Protein AF-A0A3M2VSI5-F1 (afdb_monomer)

pLDDT: mean 83.48, std 11.85, range [54.25, 97.31]

Radius of gyration: 21.75 Å; Cα contacts (8 Å, |Δi|>4): 45; chains: 1; bounding box: 50×24×54 Å

Foldseek 3Di:
DQPVDDDDDPPGDDDDDDCPPPDDDDDDDLPCLLVLLCCVVDPFDDDPPTPDDDPPDRDDSVRSVVSDDPVSVVVSPDDDD

Solvent-accessible surface area (backbone atoms only — not comparable to full-atom values): 5654 Å² total; per-residue (Å²): 81,55,83,83,61,76,80,93,52,96,90,58,81,62,48,87,78,87,61,89,87,59,88,83,85,87,84,83,86,69,84,66,48,48,55,50,42,44,56,69,73,55,74,67,52,87,58,100,84,36,67,73,73,74,87,73,80,74,68,52,62,73,59,38,58,73,69,64,48,74,67,43,44,42,74,72,66,49,80,82,130

Organism: Pseudomonas syringae pv. maculicola (NCBI:txid59511)

Secondary structure (DSSP, 8-state):
--TTSS---TTS-------TT---------TTHHHHHHHHH--PPPSTT-------S---HHHHHHT--HHHHHHHTPPP-

Sequence (81 aa):
VPPQGGRKHPQQEFLQVDTRNILFICGGAFSGLEKVIQNRSTRGGIGFNAEVRSKEEGKKVGESLREVEPDDLVKFGLIPE

Structure (mmCIF, N/CA/C/O backbone):
data_AF-A0A3M2VSI5-F1
#
_entry.id   AF-A0A3M2VSI5-F1
#
loop_
_atom_site.group_PDB
_atom_site.id
_atom_site.type_symbol
_atom_site.label_atom_id
_atom_site.label_alt_id
_atom_site.label_comp_id
_atom_site.label_asym_id
_atom_site.label_entity_id
_atom_site.label_seq_id
_atom_site.pdbx_PDB_ins_code
_atom_site.Cartn_x
_atom_site.Cartn_y
_atom_site.Cartn_z
_atom_site.occupancy
_atom_site.B_iso_or_equiv
_atom_site.auth_seq_id
_atom_site.auth_comp_id
_atom_site.auth_asym_id
_atom_site.auth_atom_id
_atom_site.pdbx_PDB_model_num
ATOM 1 N N . VAL A 1 1 ? 16.659 1.003 -21.049 1.00 78.19 1 VAL A N 1
ATOM 2 C CA . VAL A 1 1 ? 17.650 0.382 -20.131 1.00 78.19 1 VAL A CA 1
ATOM 3 C C . VAL A 1 1 ? 19.055 0.588 -20.680 1.00 78.19 1 VAL A C 1
ATOM 5 O O . VAL A 1 1 ? 19.195 0.541 -21.899 1.00 78.19 1 VAL A O 1
ATOM 8 N N . PRO A 1 2 ? 20.067 0.875 -19.837 1.00 80.38 2 PRO A N 1
ATOM 9 C CA . PRO A 1 2 ? 21.454 1.000 -20.289 1.00 80.38 2 PRO A CA 1
ATOM 10 C C . PRO A 1 2 ? 21.950 -0.331 -20.892 1.00 80.38 2 PRO A C 1
ATOM 12 O O . PRO A 1 2 ? 21.816 -1.355 -20.222 1.00 80.38 2 PRO A O 1
ATOM 15 N N . PRO A 1 3 ? 22.507 -0.347 -22.118 1.00 76.88 3 PRO A N 1
ATOM 16 C CA . PRO A 1 3 ? 22.902 -1.576 -22.823 1.00 76.88 3 PRO A CA 1
ATOM 17 C C . PRO A 1 3 ? 23.974 -2.405 -22.105 1.00 76.88 3 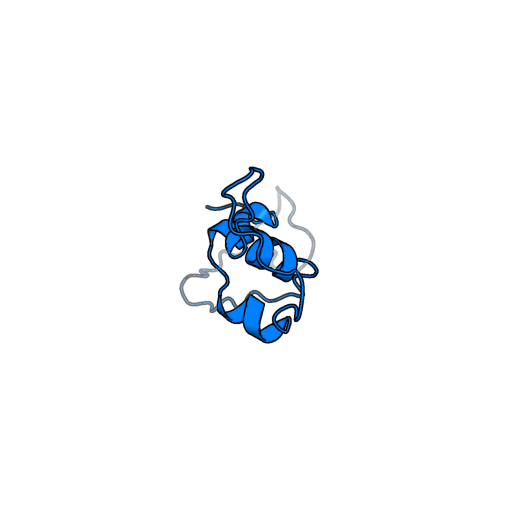PRO A C 1
ATOM 19 O O . PRO A 1 3 ? 23.970 -3.625 -22.204 1.00 76.88 3 PRO A O 1
ATOM 22 N N . GLN A 1 4 ? 24.887 -1.755 -21.381 1.00 74.81 4 GLN A N 1
ATOM 23 C CA . GLN A 1 4 ? 26.030 -2.401 -20.718 1.00 74.81 4 GLN A CA 1
ATOM 24 C C . GLN A 1 4 ? 25.892 -2.408 -19.185 1.00 74.81 4 GLN A C 1
ATOM 26 O O . GLN A 1 4 ? 26.865 -2.621 -18.465 1.00 74.81 4 GLN A O 1
ATOM 31 N N . GLY A 1 5 ? 24.685 -2.151 -18.667 1.00 70.69 5 GLY A N 1
ATOM 32 C CA . GLY A 1 5 ? 24.504 -1.809 -17.255 1.00 70.69 5 GLY A CA 1
ATOM 33 C C . GLY A 1 5 ? 25.094 -0.431 -16.918 1.00 70.69 5 GLY A C 1
ATOM 34 O O . GLY A 1 5 ? 25.614 0.271 -17.783 1.00 70.69 5 GLY A O 1
ATOM 35 N N . GLY A 1 6 ? 24.960 0.001 -15.663 1.00 75.44 6 GLY A N 1
ATOM 36 C CA . GLY A 1 6 ? 25.419 1.319 -15.201 1.00 75.44 6 GLY A CA 1
ATOM 37 C C . GLY A 1 6 ? 24.293 2.334 -14.965 1.00 75.44 6 GLY A C 1
ATOM 38 O O . GLY A 1 6 ? 23.107 2.036 -15.114 1.00 75.44 6 GLY A O 1
ATOM 39 N N . ARG A 1 7 ? 24.658 3.542 -14.516 1.00 79.44 7 ARG A N 1
ATOM 40 C CA . ARG A 1 7 ? 23.691 4.618 -14.231 1.00 79.44 7 ARG A CA 1
ATOM 41 C C . ARG A 1 7 ? 23.149 5.202 -15.535 1.00 79.44 7 ARG A C 1
ATOM 43 O O . ARG A 1 7 ? 23.880 5.324 -16.509 1.00 79.44 7 ARG A O 1
ATOM 50 N N . LYS A 1 8 ? 21.875 5.609 -15.539 1.00 75.56 8 LYS A N 1
ATOM 51 C CA . LYS A 1 8 ? 21.285 6.331 -16.676 1.00 75.56 8 LYS A CA 1
ATOM 52 C C . LYS A 1 8 ? 22.051 7.648 -16.884 1.00 75.56 8 LYS A C 1
ATOM 54 O O . LYS A 1 8 ? 22.032 8.491 -15.990 1.00 75.56 8 LYS A O 1
ATOM 59 N N .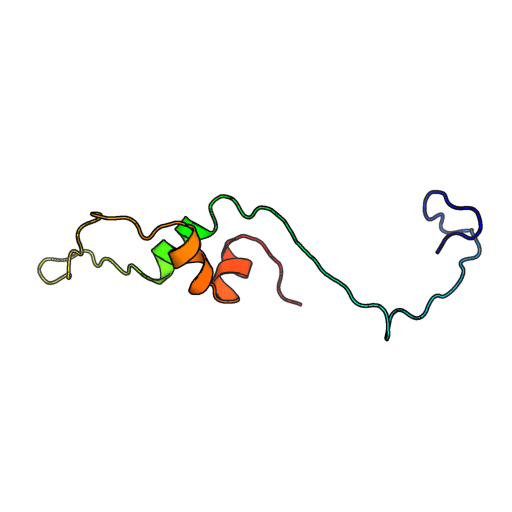 HIS A 1 9 ? 22.702 7.816 -18.037 1.00 80.50 9 HIS A N 1
ATOM 60 C CA . HIS A 1 9 ? 23.391 9.052 -18.424 1.00 80.50 9 HIS A CA 1
ATOM 61 C C . HIS A 1 9 ? 22.692 9.705 -19.633 1.00 80.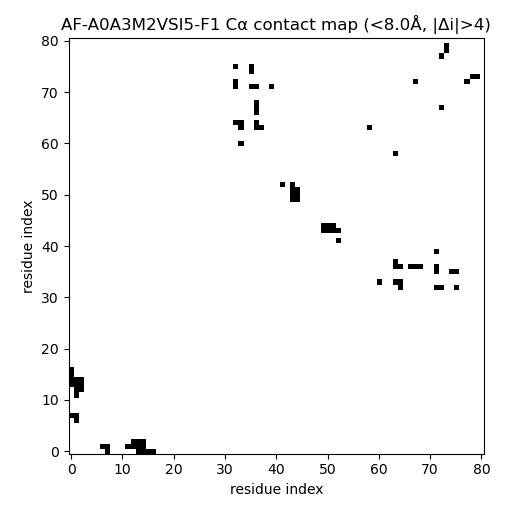50 9 HIS A C 1
ATOM 63 O O . HIS A 1 9 ? 22.385 8.990 -20.584 1.00 80.50 9 HIS A O 1
ATOM 69 N N . PRO A 1 10 ? 22.450 11.032 -19.650 1.00 77.81 10 PRO A N 1
ATOM 70 C CA . PRO A 1 10 ? 21.627 11.688 -20.679 1.00 77.81 10 PRO A CA 1
ATOM 71 C C . PRO A 1 10 ? 22.110 11.520 -22.127 1.00 77.81 10 PRO A C 1
ATOM 73 O O . PRO A 1 10 ? 21.301 11.539 -23.044 1.00 77.81 10 PRO A O 1
ATOM 76 N N . GLN A 1 11 ?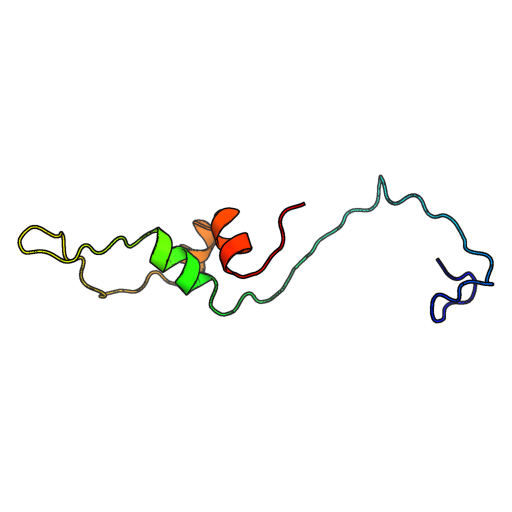 23.420 11.376 -22.333 1.00 77.75 11 GLN A N 1
ATOM 77 C CA . GLN A 1 11 ? 24.045 11.288 -23.663 1.00 77.75 11 GLN A CA 1
ATOM 78 C C . GLN A 1 11 ? 24.180 9.847 -24.190 1.00 77.75 11 GLN A C 1
ATOM 80 O O . GLN A 1 11 ? 24.766 9.637 -25.246 1.00 77.75 11 GLN A O 1
ATOM 85 N N . GLN A 1 12 ? 23.709 8.848 -23.441 1.00 74.56 12 GLN A N 1
ATOM 86 C CA . GLN A 1 12 ? 23.871 7.439 -23.790 1.00 74.56 12 GLN A CA 1
ATOM 87 C C . GLN A 1 12 ? 22.662 6.924 -24.580 1.00 74.56 12 GLN A C 1
ATOM 89 O O . GLN A 1 12 ? 21.519 7.209 -24.229 1.00 74.56 12 GLN A O 1
ATOM 94 N N . GLU A 1 13 ? 22.905 6.110 -25.608 1.00 73.06 13 GLU A N 1
ATOM 95 C CA . GLU A 1 13 ? 21.838 5.377 -26.290 1.00 73.06 13 GLU A CA 1
ATOM 96 C C . GLU A 1 13 ? 21.200 4.338 -25.352 1.00 73.06 13 GLU A C 1
ATOM 98 O O . GLU A 1 13 ? 21.883 3.590 -24.643 1.00 73.06 13 GLU A O 1
ATOM 103 N N . PHE A 1 14 ? 19.867 4.288 -25.337 1.00 80.06 14 PHE A N 1
ATOM 104 C CA . PHE A 1 14 ? 19.097 3.397 -24.472 1.00 80.06 14 PHE A CA 1
ATOM 105 C C . PHE A 1 14 ? 18.373 2.334 -25.290 1.00 80.06 14 PHE A C 1
ATOM 107 O O . PHE A 1 14 ? 17.730 2.650 -26.288 1.00 80.06 14 PHE A O 1
ATOM 114 N N . LEU A 1 15 ? 18.355 1.092 -24.796 1.00 84.44 15 LEU A N 1
ATOM 115 C CA . LEU A 1 15 ? 17.393 0.114 -25.296 1.00 84.44 15 LEU A CA 1
ATOM 116 C C . LEU A 1 15 ? 15.994 0.447 -24.789 1.00 84.44 15 LEU A C 1
ATOM 118 O O . LEU A 1 15 ? 15.788 0.642 -23.583 1.00 84.44 15 LEU A O 1
ATOM 122 N N . GLN A 1 16 ? 15.035 0.453 -25.706 1.00 86.81 16 GLN A N 1
ATOM 123 C CA . GLN A 1 16 ? 13.622 0.481 -25.366 1.00 86.81 16 GLN A CA 1
ATOM 124 C C . GLN A 1 16 ? 13.171 -0.927 -24.983 1.00 86.81 16 GLN A C 1
ATOM 126 O O . GLN A 1 16 ? 13.501 -1.901 -25.654 1.00 86.81 16 GLN A O 1
ATOM 131 N N . VAL A 1 17 ? 12.443 -1.024 -23.876 1.00 89.50 17 VAL A N 1
ATOM 132 C CA . VAL A 1 17 ? 11.839 -2.273 -23.415 1.00 89.50 17 VAL A CA 1
ATOM 133 C C . VAL A 1 17 ? 10.379 -1.986 -23.152 1.00 89.50 17 VAL A C 1
ATOM 135 O O . VAL A 1 17 ? 10.048 -1.056 -22.419 1.00 89.50 17 VAL A O 1
ATOM 138 N N . ASP A 1 18 ? 9.528 -2.789 -23.769 1.00 93.06 18 ASP A N 1
ATOM 139 C CA . ASP A 1 18 ? 8.099 -2.758 -23.540 1.00 93.06 18 ASP A CA 1
ATOM 140 C C . ASP A 1 18 ? 7.762 -3.542 -22.269 1.00 93.06 18 ASP A C 1
ATOM 142 O O . ASP A 1 18 ? 8.010 -4.745 -22.176 1.00 93.06 18 ASP A O 1
ATOM 146 N N . THR A 1 19 ? 7.211 -2.850 -21.275 1.00 95.38 19 THR A N 1
ATOM 147 C CA . THR A 1 19 ? 6.861 -3.433 -19.978 1.00 95.38 19 THR A CA 1
ATOM 148 C C . THR A 1 19 ? 5.406 -3.897 -19.900 1.00 95.38 19 THR A C 1
ATOM 150 O O . THR A 1 19 ? 5.004 -4.368 -18.841 1.00 95.38 19 THR A O 1
ATOM 153 N N . ARG A 1 20 ? 4.610 -3.804 -20.982 1.00 97.12 20 ARG A N 1
ATOM 154 C CA . ARG A 1 20 ? 3.164 -4.121 -20.969 1.00 97.12 20 ARG A CA 1
ATOM 155 C C . ARG A 1 20 ? 2.834 -5.522 -20.446 1.00 97.12 20 ARG A C 1
ATOM 157 O O . A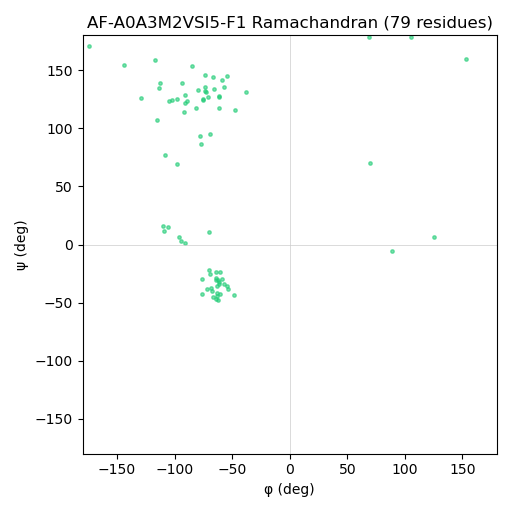RG A 1 20 ? 1.829 -5.685 -19.768 1.00 97.12 20 ARG A O 1
ATOM 164 N N . ASN A 1 21 ? 3.679 -6.511 -20.742 1.00 97.12 21 ASN A N 1
ATOM 165 C CA . ASN A 1 21 ? 3.474 -7.913 -20.351 1.00 97.12 21 ASN A CA 1
ATOM 166 C C . ASN A 1 21 ? 4.396 -8.364 -19.206 1.00 97.12 21 ASN A C 1
ATOM 168 O O . ASN A 1 21 ? 4.569 -9.561 -18.982 1.00 97.12 21 ASN A O 1
ATOM 172 N N . ILE A 1 22 ? 5.023 -7.421 -18.502 1.00 97.31 22 ILE A N 1
ATOM 173 C CA . ILE A 1 22 ? 5.844 -7.719 -17.329 1.00 97.31 22 ILE A CA 1
ATOM 174 C C . ILE A 1 22 ? 4.946 -7.642 -16.094 1.00 97.31 22 ILE A C 1
ATOM 176 O O . ILE A 1 22 ? 4.335 -6.611 -15.827 1.00 97.31 22 ILE A O 1
ATOM 180 N N . LEU A 1 23 ? 4.865 -8.735 -15.334 1.00 97.31 23 LEU A N 1
ATOM 181 C CA . LEU A 1 23 ? 4.165 -8.764 -14.052 1.00 97.31 23 LEU A CA 1
ATOM 182 C C . LEU A 1 23 ? 5.003 -8.052 -12.985 1.00 97.31 23 LEU A C 1
ATOM 184 O O . LEU A 1 23 ? 6.146 -8.433 -12.733 1.00 97.31 23 LEU A O 1
ATOM 188 N N . PHE A 1 24 ? 4.407 -7.067 -12.317 1.00 97.31 24 PHE A N 1
ATOM 189 C CA . PHE A 1 24 ? 5.014 -6.377 -11.183 1.00 97.31 24 PHE A CA 1
ATOM 190 C C . PHE A 1 24 ? 4.362 -6.842 -9.880 1.00 97.31 24 PHE A C 1
ATOM 192 O O . PHE A 1 24 ? 3.151 -6.728 -9.710 1.00 97.31 24 PHE A O 1
ATOM 199 N N . ILE A 1 25 ? 5.174 -7.352 -8.952 1.00 97.12 25 ILE A N 1
ATOM 200 C CA . ILE A 1 25 ? 4.759 -7.657 -7.579 1.00 97.12 25 ILE A CA 1
ATOM 201 C C . ILE A 1 25 ? 5.548 -6.733 -6.658 1.00 97.12 25 ILE A C 1
ATOM 203 O O . ILE A 1 25 ? 6.752 -6.907 -6.468 1.00 97.12 25 ILE A O 1
ATOM 207 N N . CYS A 1 26 ? 4.863 -5.741 -6.100 1.00 93.75 26 CYS A N 1
ATOM 208 C CA . CYS A 1 26 ? 5.431 -4.809 -5.134 1.00 93.75 26 CYS A CA 1
ATOM 209 C C . CYS A 1 26 ? 5.056 -5.271 -3.722 1.00 93.75 26 CYS A C 1
ATOM 211 O O . CYS A 1 26 ? 3.879 -5.460 -3.424 1.00 93.75 26 CYS A O 1
ATOM 213 N N . GLY A 1 27 ? 6.047 -5.458 -2.850 1.00 94.25 27 GLY A N 1
ATOM 214 C CA . GLY A 1 27 ? 5.840 -5.906 -1.474 1.00 94.25 27 GLY A CA 1
ATOM 215 C C . GLY A 1 27 ? 6.820 -5.248 -0.509 1.00 94.25 27 GLY A C 1
ATOM 216 O O . GLY A 1 27 ? 7.906 -4.827 -0.903 1.00 94.25 27 GLY A O 1
ATOM 217 N N . GLY A 1 28 ? 6.431 -5.156 0.760 1.00 94.56 28 GLY A N 1
ATOM 218 C CA . GLY A 1 28 ? 7.224 -4.535 1.816 1.00 94.56 28 GLY A CA 1
ATOM 219 C C . GLY A 1 28 ? 6.580 -4.704 3.191 1.00 94.56 28 GLY A C 1
ATOM 220 O O . GLY A 1 28 ? 5.444 -5.164 3.304 1.00 94.56 28 GLY A O 1
ATOM 221 N N . ALA A 1 29 ? 7.315 -4.342 4.242 1.00 94.19 29 ALA A N 1
ATOM 222 C CA . ALA A 1 29 ? 6.795 -4.309 5.604 1.00 94.19 29 ALA A CA 1
ATOM 223 C C . ALA A 1 29 ? 6.249 -2.907 5.922 1.00 94.19 29 ALA A C 1
ATOM 225 O O . ALA A 1 29 ? 7.009 -1.944 6.008 1.00 94.19 29 ALA A O 1
ATOM 226 N N . PHE A 1 30 ? 4.936 -2.802 6.121 1.00 93.69 30 PHE A N 1
ATOM 227 C CA . PHE A 1 30 ? 4.237 -1.541 6.389 1.00 93.69 30 PHE A CA 1
ATOM 228 C C . PHE A 1 30 ? 4.006 -1.356 7.895 1.00 93.69 30 PHE A C 1
ATOM 230 O O . PHE A 1 30 ? 2.888 -1.470 8.391 1.00 93.69 30 PHE A O 1
ATOM 237 N N . SER A 1 31 ? 5.088 -1.129 8.643 1.00 92.81 31 SER A N 1
ATOM 238 C CA . SER A 1 31 ? 5.019 -0.946 10.100 1.00 92.81 31 SER A CA 1
ATOM 239 C C . SER A 1 31 ? 4.163 0.268 10.470 1.00 92.81 31 SER A C 1
ATOM 241 O O . SER A 1 31 ? 4.420 1.370 9.989 1.00 92.81 31 SER A O 1
ATOM 243 N N . GLY A 1 32 ? 3.164 0.087 11.335 1.00 91.06 32 GLY A N 1
ATOM 244 C CA . GLY A 1 32 ? 2.269 1.160 11.763 1.00 91.06 32 GLY A CA 1
ATOM 245 C C . GLY A 1 32 ? 1.036 1.344 10.877 1.00 91.06 32 GLY A C 1
ATOM 246 O O . GLY A 1 32 ? 0.157 2.125 11.246 1.00 91.06 32 GLY A O 1
ATOM 247 N N . LEU A 1 33 ? 0.919 0.618 9.758 1.00 94.50 33 LEU A N 1
ATOM 248 C CA . LEU A 1 33 ? -0.284 0.631 8.919 1.00 94.50 33 LEU A CA 1
ATOM 249 C C . LEU A 1 33 ? -1.513 0.139 9.696 1.00 94.50 33 LEU A C 1
ATOM 251 O O . LEU A 1 33 ? -2.604 0.683 9.542 1.00 94.50 33 LEU A O 1
ATOM 255 N N . GLU A 1 34 ? -1.333 -0.815 10.611 1.00 90.62 34 GLU A N 1
ATOM 256 C CA . GLU A 1 34 ? -2.391 -1.300 11.494 1.00 90.62 34 GLU A CA 1
ATOM 257 C C . GLU A 1 34 ? -3.016 -0.178 12.333 1.00 90.62 34 GLU A C 1
ATOM 259 O O . GLU A 1 34 ? -4.226 -0.178 12.548 1.00 90.62 34 GLU A O 1
ATOM 264 N N . LYS A 1 35 ? -2.229 0.828 12.739 1.00 89.56 35 LYS A N 1
ATOM 265 C CA . LYS A 1 35 ? -2.728 1.984 13.499 1.00 89.56 35 LYS A CA 1
ATOM 266 C C . LYS A 1 35 ? -3.568 2.906 12.624 1.00 89.56 35 LYS A C 1
ATOM 268 O O . LYS A 1 35 ? -4.576 3.430 13.088 1.00 89.56 35 LYS A O 1
ATOM 273 N N . VAL A 1 36 ? -3.173 3.095 11.363 1.00 92.62 36 VAL A N 1
ATOM 274 C CA . VAL A 1 36 ? -3.937 3.898 10.394 1.00 92.62 36 VAL A CA 1
ATOM 275 C C . VAL A 1 36 ? -5.311 3.264 10.160 1.00 92.62 36 VAL A C 1
ATOM 277 O O . VAL A 1 36 ? -6.331 3.942 10.301 1.00 92.62 36 VAL A O 1
ATOM 280 N N . ILE A 1 37 ? -5.338 1.948 9.926 1.00 91.44 37 ILE A N 1
ATOM 281 C CA . ILE A 1 37 ? -6.570 1.171 9.726 1.00 91.44 37 ILE A CA 1
ATOM 282 C C . ILE A 1 37 ? -7.451 1.196 10.986 1.00 91.44 37 ILE A C 1
ATOM 284 O O . ILE A 1 37 ? -8.665 1.415 10.911 1.00 91.44 37 ILE A O 1
ATOM 288 N N . GLN A 1 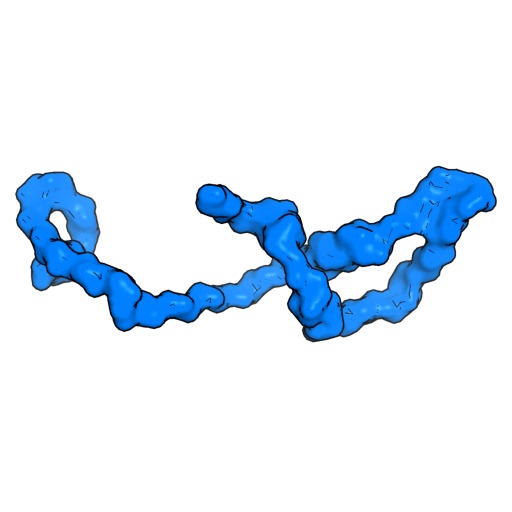38 ? -6.854 1.014 12.168 1.00 87.69 38 GLN A N 1
ATOM 289 C CA . GLN A 1 38 ? -7.576 1.076 13.440 1.00 87.69 38 GLN A CA 1
ATOM 290 C C . GLN A 1 38 ? -8.175 2.462 13.689 1.00 87.69 38 GLN A C 1
ATOM 292 O O . GLN A 1 38 ? -9.327 2.548 14.102 1.00 87.69 38 GLN A O 1
ATOM 297 N N . ASN A 1 39 ? -7.457 3.545 13.390 1.00 86.81 39 ASN A N 1
ATOM 298 C CA . ASN A 1 39 ? -7.976 4.905 13.548 1.00 86.81 39 ASN A CA 1
ATOM 299 C C . ASN A 1 39 ? -9.182 5.180 12.636 1.00 86.81 39 ASN A C 1
ATOM 301 O O . ASN A 1 39 ? -10.109 5.879 13.039 1.00 86.81 39 ASN A O 1
ATOM 305 N N . ARG A 1 40 ? -9.201 4.618 11.419 1.00 87.56 40 ARG A N 1
ATOM 306 C CA . ARG A 1 40 ? -10.369 4.687 10.525 1.00 87.56 40 ARG A CA 1
ATOM 307 C C . ARG A 1 40 ? -11.559 3.908 11.091 1.00 87.56 40 ARG A C 1
ATOM 309 O O . ARG A 1 40 ? -12.679 4.420 11.083 1.00 87.56 40 ARG A O 1
ATOM 316 N N . SER A 1 41 ? -11.301 2.698 11.585 1.00 79.44 41 SER A N 1
ATOM 317 C CA . SER A 1 41 ? -12.324 1.752 12.058 1.00 79.44 41 SER A CA 1
ATOM 318 C C . SER A 1 41 ? -12.905 2.118 13.428 1.00 79.44 41 SER A C 1
ATOM 320 O O . SER A 1 41 ? -14.064 1.829 13.720 1.00 79.44 41 SER A O 1
ATOM 322 N N . THR A 1 42 ? -12.112 2.773 14.275 1.00 71.62 42 THR A N 1
ATOM 323 C CA . THR A 1 42 ? -12.458 3.091 15.664 1.00 71.62 42 THR A CA 1
ATOM 324 C C . THR A 1 42 ? -12.719 4.588 15.786 1.00 71.62 42 THR A C 1
ATOM 326 O O . THR A 1 42 ? -11.888 5.359 16.262 1.00 71.62 42 THR A O 1
ATOM 329 N N . ARG A 1 43 ? -13.896 5.027 15.333 1.00 63.03 43 ARG A N 1
ATOM 330 C CA . ARG A 1 43 ? -14.358 6.403 15.560 1.00 63.03 43 ARG A CA 1
ATOM 331 C C . ARG A 1 43 ? -14.864 6.545 16.996 1.00 63.03 43 ARG A C 1
ATOM 333 O O . ARG A 1 43 ? -16.047 6.369 17.259 1.00 63.03 43 ARG A O 1
ATOM 340 N N . GLY A 1 44 ? -13.962 6.845 17.925 1.00 64.62 44 GLY A N 1
ATOM 341 C CA . GLY A 1 44 ? -14.335 7.299 19.264 1.00 64.62 44 GLY A CA 1
ATOM 342 C C . GLY A 1 44 ? -14.812 8.751 19.207 1.00 64.62 44 GLY A C 1
ATOM 343 O O . GLY A 1 44 ? -14.094 9.616 18.708 1.00 64.62 44 GLY A O 1
ATOM 344 N N . GLY A 1 45 ? -16.025 9.021 19.685 1.00 64.88 45 GLY A N 1
ATOM 345 C CA . GLY A 1 45 ? -16.511 10.388 19.877 1.00 64.88 45 GLY A CA 1
ATOM 346 C C . GLY A 1 45 ? -16.068 10.952 21.229 1.00 64.88 45 GLY A C 1
ATOM 347 O O . GLY A 1 45 ? -15.869 10.205 22.184 1.00 64.88 45 GLY A O 1
ATOM 348 N N . ILE A 1 46 ? -15.947 12.275 21.329 1.00 71.00 46 ILE A N 1
ATOM 349 C CA . ILE A 1 46 ? -15.828 12.982 22.612 1.00 71.00 46 ILE A CA 1
ATOM 350 C C . ILE A 1 46 ? -17.198 13.604 22.908 1.00 71.00 46 ILE A C 1
ATOM 352 O O . ILE A 1 46 ? -17.723 14.344 22.080 1.00 71.00 46 ILE A O 1
ATOM 356 N N . GLY A 1 47 ? -17.792 13.299 24.065 1.00 71.88 47 GLY A N 1
ATOM 357 C CA . GLY A 1 47 ? -19.078 13.862 24.491 1.00 71.88 47 GLY A CA 1
ATOM 358 C C . GLY A 1 47 ? -19.849 12.948 25.444 1.00 71.88 47 GLY A C 1
ATOM 359 O O . GLY A 1 47 ? -19.611 11.747 25.483 1.00 71.88 47 GLY A O 1
ATOM 360 N N . PHE A 1 48 ? -20.799 13.510 26.198 1.00 73.38 48 PHE A N 1
ATOM 361 C CA . PHE A 1 48 ? -21.587 12.777 27.207 1.00 73.38 48 PHE A CA 1
ATOM 362 C C . PHE A 1 48 ? -22.418 11.608 26.641 1.00 73.38 48 PHE A C 1
ATOM 364 O O . PHE A 1 48 ? -22.716 10.676 27.376 1.00 73.38 48 PHE A O 1
ATOM 371 N N . ASN A 1 49 ? -22.747 11.638 25.343 1.00 75.19 49 ASN A N 1
ATOM 372 C CA . ASN A 1 49 ? -23.443 10.562 24.620 1.00 75.19 49 ASN A CA 1
ATOM 373 C C . ASN A 1 49 ? -22.532 9.818 23.625 1.00 75.19 49 ASN A C 1
ATOM 375 O O . ASN A 1 49 ? -23.027 9.106 22.754 1.00 75.19 49 ASN A O 1
ATOM 379 N N . ALA A 1 50 ? -21.214 10.026 23.677 1.00 74.88 50 ALA A N 1
ATOM 380 C CA . ALA A 1 50 ? -20.312 9.331 22.773 1.00 74.88 50 ALA A CA 1
ATOM 381 C C . ALA A 1 50 ? -20.180 7.860 23.180 1.00 74.88 50 ALA A C 1
ATOM 383 O O . ALA A 1 50 ? -19.941 7.542 24.345 1.00 74.88 50 ALA A O 1
ATOM 384 N N . GLU A 1 51 ? -20.304 6.963 22.204 1.00 67.19 51 GLU A N 1
ATOM 385 C CA . GLU A 1 51 ? -20.042 5.541 22.395 1.00 67.19 51 GLU A CA 1
ATOM 386 C C . GLU A 1 51 ? -18.531 5.352 22.617 1.00 67.19 51 GLU A C 1
ATOM 388 O O . GLU A 1 51 ? -17.731 5.320 21.677 1.00 67.19 51 GLU A O 1
ATOM 393 N N . VAL A 1 52 ? -18.116 5.299 23.884 1.00 66.62 52 VAL A N 1
ATOM 394 C CA . VAL A 1 52 ? -16.728 5.017 24.259 1.00 66.62 52 VAL A CA 1
ATOM 395 C C . VAL A 1 52 ? -16.510 3.516 24.130 1.00 66.62 52 VAL A C 1
ATOM 397 O O . VAL A 1 52 ? -16.790 2.749 25.049 1.00 66.62 52 VAL A O 1
ATOM 400 N N . ARG A 1 53 ? -16.017 3.081 22.971 1.00 64.12 53 ARG A N 1
ATOM 401 C CA . ARG A 1 53 ? -15.540 1.704 22.808 1.00 64.12 53 ARG A CA 1
ATOM 402 C C . ARG A 1 53 ? -14.239 1.538 23.590 1.00 64.12 53 ARG A C 1
ATOM 404 O O . ARG A 1 53 ? -13.320 2.348 23.440 1.00 64.12 53 ARG A O 1
ATOM 411 N N . SER A 1 54 ? -14.179 0.525 24.458 1.00 61.88 54 SER A N 1
ATOM 412 C CA . SER A 1 54 ? -12.969 0.203 25.214 1.00 61.88 54 SER A CA 1
ATOM 413 C C . SER A 1 54 ? -11.824 -0.088 24.241 1.00 61.88 54 SER A C 1
ATOM 415 O O . SER A 1 54 ? -12.010 -0.695 23.189 1.00 61.88 54 SER A O 1
ATOM 417 N N . LYS A 1 55 ? -10.613 0.355 24.592 1.00 59.88 55 LYS A N 1
ATOM 418 C CA . LYS A 1 55 ? -9.377 0.042 23.851 1.00 59.88 55 LYS A CA 1
ATOM 419 C C . LYS A 1 55 ? -8.959 -1.432 23.997 1.00 59.88 55 LYS A C 1
ATOM 421 O O . LYS A 1 55 ? -7.822 -1.771 23.674 1.00 59.88 55 LYS A O 1
ATOM 426 N N . GLU A 1 56 ? -9.817 -2.278 24.558 1.00 57.94 56 GLU A N 1
ATOM 427 C CA . GLU A 1 56 ? -9.443 -3.613 25.001 1.00 57.94 56 GLU A CA 1
ATOM 428 C C . GLU A 1 56 ? -9.648 -4.643 23.892 1.00 57.94 56 GLU A C 1
ATOM 430 O O . GLU A 1 56 ? -10.695 -4.709 23.256 1.00 57.94 56 GLU A O 1
ATOM 435 N N . GLU A 1 57 ? -8.568 -5.400 23.688 1.00 54.25 57 GLU A N 1
ATOM 436 C CA . GLU A 1 57 ? -8.302 -6.382 22.636 1.00 54.25 57 GLU A CA 1
ATOM 437 C C . GLU A 1 57 ? -8.095 -5.780 21.242 1.00 54.25 57 GLU A C 1
ATOM 439 O O . GLU A 1 57 ? -8.888 -5.932 20.315 1.00 54.25 57 GLU A O 1
ATOM 444 N N . GLY A 1 58 ? -6.955 -5.096 21.085 1.00 60.62 58 GLY A N 1
ATOM 445 C CA . GLY A 1 58 ? -6.454 -4.684 19.779 1.00 60.62 58 GLY A CA 1
ATOM 446 C C . GLY A 1 58 ? -6.496 -5.857 18.803 1.00 60.62 58 GLY A C 1
ATOM 447 O O . GLY A 1 58 ? -5.805 -6.857 19.013 1.00 60.62 58 GLY A O 1
ATOM 448 N N . LYS A 1 59 ? -7.314 -5.719 17.749 1.00 65.00 59 LYS A N 1
ATOM 449 C CA . LYS A 1 59 ? -7.332 -6.623 16.592 1.00 65.00 59 LYS A CA 1
ATOM 450 C C . LYS A 1 59 ? -5.900 -7.032 16.278 1.00 65.00 59 LYS A C 1
ATOM 452 O O . LYS A 1 59 ? -5.011 -6.173 16.201 1.00 65.00 59 LYS A O 1
ATOM 457 N N . LYS A 1 60 ? -5.664 -8.336 16.112 1.00 78.12 60 LYS A N 1
ATOM 458 C CA . LYS A 1 60 ? -4.328 -8.818 15.741 1.00 78.12 60 LYS A CA 1
ATOM 459 C C . LYS A 1 60 ? -3.905 -8.087 14.471 1.00 78.12 60 LYS A C 1
ATOM 461 O O . LYS A 1 60 ? -4.737 -7.851 13.599 1.00 78.12 60 LYS A O 1
ATOM 466 N N . VAL A 1 61 ? -2.617 -7.773 14.327 1.00 81.44 61 VAL A N 1
ATOM 467 C CA . VAL A 1 61 ? -2.097 -7.056 13.145 1.00 81.44 61 VAL A CA 1
ATOM 468 C C . VAL A 1 61 ? -2.610 -7.687 11.844 1.00 81.44 61 VAL A C 1
ATOM 470 O O . VAL A 1 61 ? -3.092 -6.985 10.962 1.00 81.44 61 VAL A O 1
ATOM 473 N N . GLY A 1 62 ? -2.612 -9.022 11.761 1.00 84.06 62 GLY A N 1
ATOM 474 C CA . GLY A 1 62 ? -3.131 -9.748 10.599 1.00 84.06 62 GLY A CA 1
ATOM 475 C C . GLY A 1 62 ? -4.635 -9.583 10.343 1.00 84.06 62 GLY A C 1
ATOM 476 O O . GLY A 1 62 ? -5.053 -9.649 9.194 1.00 84.06 62 GLY A O 1
ATOM 477 N N . GLU A 1 63 ? -5.451 -9.356 11.372 1.00 86.44 63 GLU A N 1
ATOM 478 C CA . GLU A 1 63 ? -6.884 -9.065 11.224 1.00 86.44 63 GLU A CA 1
ATOM 479 C C . GLU A 1 63 ? -7.099 -7.627 10.755 1.00 86.44 63 GLU A C 1
ATOM 481 O O . GLU A 1 63 ? -7.876 -7.407 9.832 1.00 86.44 63 GLU A O 1
ATOM 486 N N . SER A 1 64 ? -6.361 -6.659 11.313 1.00 85.81 64 SER A N 1
ATOM 487 C CA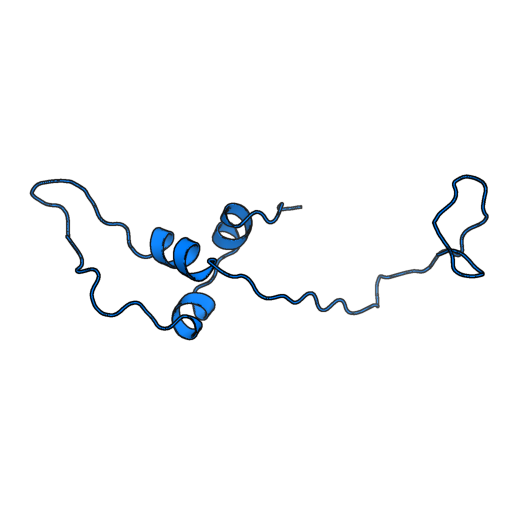 . SER A 1 64 ? -6.411 -5.267 10.850 1.00 85.81 64 SER A CA 1
ATOM 488 C C . SER A 1 64 ? -5.990 -5.140 9.385 1.00 85.81 64 SER 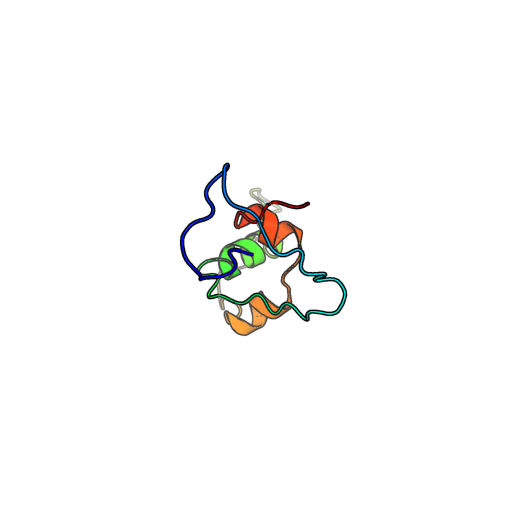A C 1
ATOM 490 O O . SER A 1 64 ? -6.662 -4.468 8.614 1.00 85.81 64 SER A O 1
ATOM 492 N N . LEU A 1 65 ? -4.928 -5.832 8.962 1.00 91.44 65 LEU A N 1
ATOM 493 C CA . LEU A 1 65 ? -4.448 -5.771 7.577 1.00 91.44 65 LEU A CA 1
ATOM 494 C C . LEU A 1 65 ? -5.447 -6.330 6.550 1.00 91.44 65 LEU A C 1
ATOM 496 O O . LEU A 1 65 ? -5.389 -5.941 5.388 1.00 91.44 65 LEU A O 1
ATOM 500 N N . ARG A 1 66 ? -6.375 -7.212 6.952 1.00 91.88 66 ARG A N 1
ATOM 501 C CA . ARG A 1 66 ? -7.437 -7.716 6.058 1.00 91.88 66 ARG A CA 1
ATOM 502 C C . ARG A 1 66 ? -8.477 -6.658 5.710 1.00 91.88 66 ARG A C 1
ATOM 504 O O . ARG A 1 66 ? -9.169 -6.810 4.712 1.00 91.88 66 ARG A O 1
ATOM 511 N N . GLU A 1 67 ? -8.595 -5.621 6.530 1.00 91.56 67 GLU A N 1
ATOM 512 C CA . GLU A 1 67 ? -9.565 -4.542 6.351 1.00 91.56 67 GLU A CA 1
ATOM 513 C C . GLU A 1 67 ? -8.961 -3.325 5.638 1.00 91.56 67 GLU A C 1
ATOM 515 O O . GLU A 1 67 ? -9.627 -2.300 5.560 1.00 91.56 67 GLU A O 1
ATOM 520 N N . VAL A 1 68 ? -7.717 -3.402 5.146 1.00 94.19 68 VAL A N 1
ATOM 521 C CA . VAL A 1 68 ? -7.013 -2.272 4.519 1.00 94.19 68 VAL A CA 1
ATOM 522 C C . VAL A 1 68 ? -7.787 -1.686 3.333 1.00 94.19 68 VAL A C 1
ATOM 524 O O . VAL A 1 68 ? -8.274 -2.413 2.469 1.00 94.19 68 VAL A O 1
ATOM 527 N N . GLU A 1 69 ? -7.857 -0.357 3.271 1.00 94.88 69 GLU A N 1
ATOM 528 C CA . GLU A 1 69 ? -8.432 0.388 2.147 1.00 94.88 69 GLU A CA 1
ATOM 529 C C . GLU A 1 69 ? -7.380 1.273 1.452 1.00 94.88 69 GLU A C 1
ATOM 531 O O . GLU A 1 69 ? -6.376 1.635 2.073 1.00 94.88 69 GLU A O 1
ATOM 536 N N . PRO A 1 70 ? -7.595 1.677 0.181 1.00 94.75 70 PRO A N 1
ATOM 537 C CA . PRO A 1 70 ? -6.685 2.581 -0.529 1.00 94.75 70 PRO A CA 1
ATOM 538 C C . PRO A 1 70 ? -6.402 3.884 0.234 1.00 94.75 70 PRO A C 1
ATOM 540 O O . PRO A 1 70 ? -5.260 4.333 0.294 1.00 94.75 70 PRO A O 1
ATOM 543 N N . ASP A 1 71 ? -7.408 4.447 0.904 1.00 94.94 71 ASP A N 1
ATOM 544 C CA . ASP A 1 71 ? -7.259 5.658 1.720 1.00 94.94 71 ASP A CA 1
ATOM 545 C C . ASP A 1 71 ? -6.290 5.475 2.898 1.00 94.94 71 ASP A C 1
ATOM 547 O O . ASP A 1 71 ? -5.628 6.431 3.312 1.00 94.94 71 ASP A O 1
ATOM 551 N N . ASP A 1 72 ? -6.187 4.261 3.451 1.00 95.38 72 ASP A N 1
ATOM 552 C CA . ASP A 1 72 ? -5.237 3.953 4.523 1.00 95.38 72 ASP A CA 1
ATOM 553 C C . ASP A 1 72 ? -3.798 3.994 3.988 1.00 95.38 72 ASP A C 1
ATOM 555 O O . ASP A 1 72 ? -2.899 4.501 4.658 1.00 95.38 72 ASP A O 1
ATOM 559 N N . LEU A 1 73 ? -3.590 3.534 2.750 1.00 95.69 73 LEU A N 1
ATOM 560 C CA . LEU A 1 73 ? -2.300 3.591 2.060 1.00 95.69 73 LEU A CA 1
ATOM 561 C C . LEU A 1 73 ? -1.891 5.033 1.743 1.00 95.69 73 LEU A C 1
ATOM 563 O O . LEU A 1 73 ? -0.729 5.397 1.938 1.00 95.69 73 LEU A O 1
ATOM 567 N N . VAL A 1 74 ? -2.843 5.876 1.335 1.00 95.69 74 VAL A N 1
ATOM 568 C CA . VAL A 1 74 ? -2.588 7.306 1.109 1.00 95.69 74 VAL A CA 1
ATOM 569 C C . VAL A 1 74 ? -2.199 8.006 2.409 1.00 95.69 74 VAL A C 1
ATOM 571 O O . VAL A 1 74 ? -1.189 8.705 2.464 1.00 95.69 74 VAL A O 1
ATOM 574 N N . LYS A 1 75 ? -2.939 7.759 3.496 1.00 94.88 75 LYS A N 1
ATOM 575 C CA . LYS A 1 75 ? -2.610 8.296 4.830 1.00 94.88 75 LYS A CA 1
ATOM 576 C C . LYS A 1 75 ? -1.281 7.772 5.372 1.00 94.88 75 LYS A C 1
ATOM 578 O O . LYS A 1 75 ? -0.623 8.476 6.131 1.00 94.88 75 LYS A O 1
ATOM 583 N N . PHE A 1 76 ? -0.896 6.552 5.002 1.00 95.81 76 PHE A N 1
A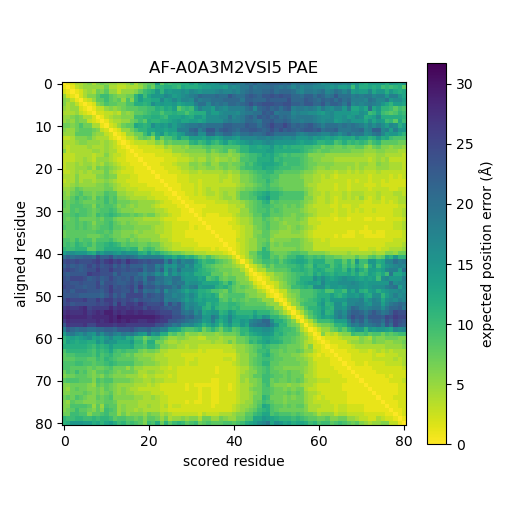TOM 584 C CA . PHE A 1 76 ? 0.407 5.980 5.331 1.00 95.81 76 PHE A CA 1
ATOM 585 C C . PHE A 1 76 ? 1.557 6.667 4.574 1.00 95.81 76 PHE A C 1
ATOM 587 O O . PHE A 1 76 ? 2.680 6.696 5.074 1.00 95.81 76 PHE A O 1
ATOM 594 N N . GLY A 1 77 ? 1.280 7.257 3.406 1.00 95.31 77 GLY A N 1
ATOM 595 C CA . GLY A 1 77 ? 2.234 8.053 2.628 1.00 95.31 77 GLY A CA 1
ATOM 596 C C . GLY A 1 77 ? 2.424 7.603 1.179 1.00 95.31 77 GLY A C 1
ATOM 597 O O . GLY A 1 77 ? 3.307 8.127 0.501 1.00 95.31 77 GLY A O 1
ATOM 598 N N . LEU A 1 78 ? 1.636 6.639 0.690 1.00 95.44 78 LEU A N 1
ATOM 599 C CA . LEU A 1 78 ? 1.621 6.300 -0.733 1.00 95.44 78 LEU A CA 1
ATOM 600 C C . LEU A 1 78 ? 0.897 7.398 -1.516 1.00 95.44 78 LEU A C 1
ATOM 602 O O . LEU A 1 78 ? -0.153 7.887 -1.111 1.00 95.44 78 LEU A O 1
ATOM 606 N N . ILE A 1 79 ? 1.472 7.798 -2.644 1.00 95.12 79 ILE A N 1
ATOM 607 C CA . ILE A 1 79 ? 0.891 8.836 -3.495 1.00 95.12 79 ILE A CA 1
ATOM 608 C C . ILE A 1 79 ? -0.051 8.143 -4.486 1.00 95.12 79 ILE A C 1
ATOM 610 O O . ILE A 1 79 ? 0.408 7.229 -5.178 1.00 95.12 79 ILE A O 1
ATOM 614 N N . PRO A 1 80 ? -1.341 8.522 -4.545 1.00 92.50 80 PRO A N 1
ATOM 615 C CA . PRO A 1 80 ? -2.226 8.044 -5.598 1.00 92.50 80 PRO A CA 1
ATOM 616 C C . PRO A 1 80 ? -1.770 8.612 -6.947 1.00 92.50 80 PRO A C 1
ATOM 618 O O . PRO A 1 80 ? -1.270 9.737 -7.011 1.00 92.50 80 PRO A O 1
ATOM 621 N N . GLU A 1 81 ? -1.909 7.813 -7.999 1.00 86.19 81 GLU A N 1
ATOM 622 C CA . GLU A 1 81 ? -1.602 8.212 -9.380 1.00 86.19 81 GLU A CA 1
ATOM 623 C C . GLU A 1 81 ? -2.578 9.248 -9.954 1.00 86.19 81 GLU A C 1
ATOM 625 O O . GLU A 1 81 ? -3.755 9.278 -9.521 1.00 86.19 81 GLU A O 1
#

Nearest PDB structures (foldseek):
  9c88-assembly1_C  TM=8.586E-01  e=1.349E-04  Escherichia coli
  8et3-assembly1_F  TM=6.588E-01  e=1.816E-05  Escherichia coli
  6vfx-assembly1_D  TM=8.679E-01  e=3.338E-04  Neisseria meningitidis
  6wsg-assembly1_A  TM=7.580E-01  e=7.740E-04  Escherichia coli
  6pp6-assembly1_E  TM=8.055E-01  e=1.217E-03  Escherichia coli

Mean predicted aligned error: 9.13 Å

InterPro domains:
  IPR003959 ATPase, AAA-type, core [PF07724] (6-81)
  IPR027417 P-loop containing nucleoside triphosphate hydrolase [G3DSA:3.40.50.300] (1-81)
  IPR050052 ATP-dependent Clp protease ATP-binding subunit ClpX [PTHR48102] (1-81)